Protein AF-K3WUS3-F1 (afdb_monomer)

Nearest PDB structures (foldseek):
  7aju-assembly1_UL  TM=7.716E-01  e=2.269E-02  Saccharomyces cerevisiae S288C
  3fhc-assembly1_A  TM=7.100E-01  e=1.885E-02  Homo sapiens
  3fmo-assembly1_A  TM=7.153E-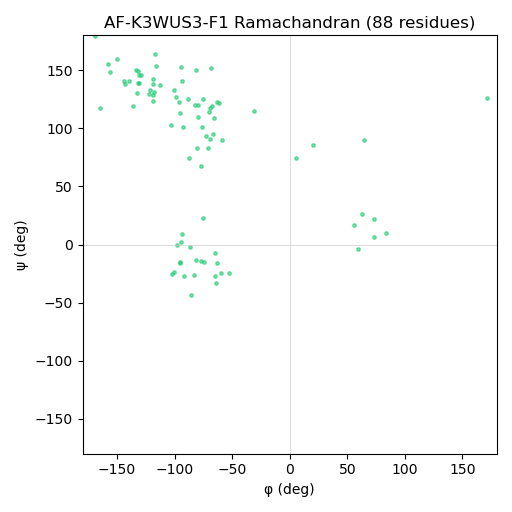01  e=2.005E-02  Homo sapiens
  8j07-assembly1_1N  TM=8.049E-01  e=1.358E-01  Homo sapiens
  8asv-assembly1_A  TM=5.877E-01  e=2.904E-02  Saccharomyces cerevisiae

Solvent-accessible surface area (backbone atoms only — not comparable to full-atom values): 5733 Å² total; per-residue (Å²): 131,84,38,59,47,76,44,66,44,60,74,54,82,84,39,92,83,44,64,43,83,74,43,73,45,79,54,90,34,56,75,72,47,77,47,69,41,98,82,67,48,32,38,36,37,34,28,75,82,41,35,37,35,42,29,41,69,82,46,85,85,44,71,49,81,43,69,44,88,78,64,71,70,51,79,78,72,52,55,88,75,74,80,77,84,78,77,85,82,129

pLDDT: mean 72.66, std 17.93, range [40.59, 91.75]

Foldseek 3Di:
DQQKDWDWDCPPPPDNVPIDTQEMDRNVAAWDDKDADPVNQKIWTAHPQQKIKMAGSVDHPRIDIDRRVPDDPCVVVVNPDDPPPPPPDD

Structure (mmCIF, N/CA/C/O backbone):
data_AF-K3WUS3-F1
#
_entry.id   AF-K3WUS3-F1
#
loop_
_atom_site.group_PDB
_atom_site.id
_atom_site.type_symbol
_atom_site.label_atom_id
_atom_site.label_alt_id
_atom_site.label_comp_id
_atom_site.label_asym_id
_atom_site.label_entity_id
_atom_site.label_seq_id
_atom_site.pdbx_PDB_ins_code
_atom_site.Cartn_x
_atom_site.Cartn_y
_atom_site.Cartn_z
_atom_site.occupancy
_atom_site.B_iso_or_equiv
_atom_site.auth_seq_id
_atom_site.auth_comp_id
_atom_site.auth_asym_id
_atom_site.auth_atom_id
_atom_site.pdbx_PDB_model_num
ATOM 1 N N . PHE A 1 1 ? 15.940 -0.249 -5.103 1.00 58.88 1 PHE A N 1
ATOM 2 C CA . PHE A 1 1 ? 14.849 0.357 -4.322 1.00 58.88 1 PHE A CA 1
ATOM 3 C C . PHE A 1 1 ? 14.454 -0.650 -3.260 1.00 58.88 1 PHE A C 1
ATOM 5 O O . PHE A 1 1 ? 14.611 -1.833 -3.526 1.00 58.88 1 PHE A O 1
ATOM 12 N N . ASP A 1 2 ? 14.013 -0.213 -2.081 1.00 76.44 2 ASP A N 1
ATOM 13 C CA . ASP A 1 2 ? 13.460 -1.149 -1.098 1.00 76.44 2 ASP A CA 1
ATOM 14 C C . ASP A 1 2 ? 12.015 -1.454 -1.510 1.00 76.44 2 ASP A C 1
ATOM 16 O O . ASP A 1 2 ? 11.146 -0.583 -1.470 1.00 76.44 2 ASP A O 1
ATOM 20 N N . GLU A 1 3 ? 11.784 -2.679 -1.97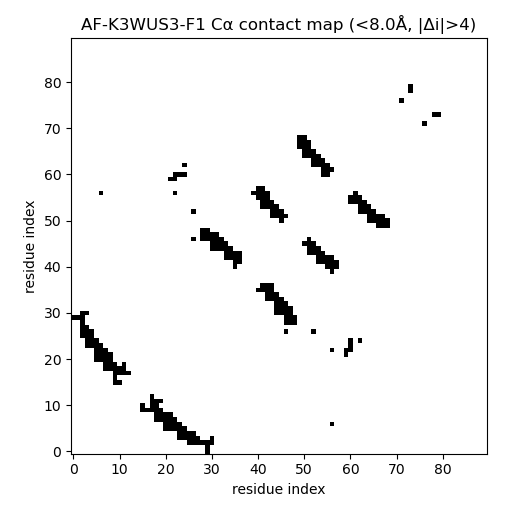4 1.00 89.12 3 GLU A N 1
ATOM 21 C CA . GLU A 1 3 ? 10.512 -3.194 -2.500 1.00 89.12 3 GLU A CA 1
ATOM 22 C C . GLU A 1 3 ? 9.572 -3.508 -1.331 1.00 89.12 3 GLU A C 1
ATOM 24 O O . GLU A 1 3 ? 9.326 -4.652 -0.961 1.00 89.12 3 GLU A O 1
ATOM 29 N N . THR A 1 4 ? 9.131 -2.474 -0.621 1.00 89.62 4 THR A N 1
ATOM 30 C CA . THR A 1 4 ? 8.422 -2.636 0.650 1.00 89.62 4 THR A CA 1
ATOM 31 C C . THR A 1 4 ? 7.313 -1.606 0.811 1.00 89.62 4 THR A C 1
ATOM 33 O O . THR A 1 4 ? 7.522 -0.412 0.607 1.00 89.62 4 THR A O 1
ATOM 36 N N . ILE A 1 5 ? 6.165 -2.059 1.323 1.00 89.00 5 ILE A N 1
ATOM 37 C CA . ILE A 1 5 ? 5.119 -1.195 1.880 1.00 89.00 5 ILE A CA 1
ATOM 38 C C . ILE A 1 5 ? 5.211 -1.182 3.408 1.00 89.00 5 ILE A C 1
ATOM 40 O O . ILE A 1 5 ? 5.295 -2.233 4.046 1.00 89.00 5 ILE A O 1
ATOM 44 N N . VAL A 1 6 ? 5.161 0.008 4.010 1.00 89.81 6 VAL A N 1
ATOM 45 C CA . VAL A 1 6 ? 5.148 0.189 5.468 1.00 89.81 6 VAL A CA 1
ATOM 46 C C . VAL A 1 6 ? 3.857 0.881 5.882 1.00 89.81 6 VAL A C 1
ATOM 48 O O . VAL A 1 6 ? 3.554 1.977 5.414 1.00 89.81 6 VAL A O 1
ATOM 51 N N . LEU A 1 7 ? 3.113 0.242 6.783 1.00 88.62 7 LEU A N 1
ATOM 52 C CA . LEU A 1 7 ? 1.964 0.841 7.444 1.00 88.62 7 LEU A CA 1
ATOM 53 C C . LEU A 1 7 ? 2.390 1.393 8.801 1.00 88.62 7 LEU A C 1
ATOM 55 O O . LEU A 1 7 ? 2.864 0.644 9.658 1.00 88.62 7 LEU A O 1
ATOM 59 N N . THR A 1 8 ? 2.162 2.685 9.004 1.00 86.81 8 THR A N 1
ATOM 60 C CA . THR A 1 8 ? 2.551 3.402 10.217 1.00 86.81 8 THR A CA 1
ATOM 61 C C . THR A 1 8 ? 1.329 4.040 10.865 1.00 86.81 8 THR A C 1
ATOM 63 O O . THR A 1 8 ? 0.578 4.757 10.206 1.00 86.81 8 THR A O 1
ATOM 66 N N . ASP A 1 9 ? 1.148 3.802 12.162 1.00 81.62 9 ASP A N 1
ATOM 67 C CA . ASP A 1 9 ? 0.170 4.512 12.979 1.00 81.62 9 ASP A CA 1
ATOM 68 C C . ASP A 1 9 ? 0.811 5.780 13.548 1.00 81.62 9 ASP A C 1
ATOM 70 O O . ASP A 1 9 ? 1.868 5.737 14.184 1.00 81.62 9 ASP A O 1
ATOM 74 N N . LEU A 1 10 ? 0.157 6.912 13.295 1.00 78.56 10 LEU A N 1
ATOM 75 C CA . LEU A 1 10 ? 0.574 8.247 13.722 1.00 78.56 10 LEU A CA 1
ATOM 76 C C . LEU A 1 10 ? -0.150 8.711 14.998 1.00 78.56 10 LEU A C 1
ATOM 78 O O . LEU A 1 10 ? 0.069 9.825 15.461 1.00 78.56 10 LEU A O 1
ATOM 82 N N . ARG A 1 11 ? -1.057 7.897 15.554 1.00 71.62 11 ARG A N 1
ATOM 83 C CA . ARG A 1 11 ? -1.965 8.297 16.645 1.00 71.62 11 ARG A CA 1
ATOM 84 C C . ARG A 1 11 ? -1.367 8.129 18.040 1.00 71.62 11 ARG A C 1
ATOM 86 O O . ARG A 1 11 ? -2.042 8.451 19.017 1.00 71.62 11 ARG A O 1
ATOM 93 N N . GLN A 1 12 ? -0.143 7.621 18.170 1.00 54.97 12 GLN A N 1
ATOM 94 C CA . GLN A 1 12 ? 0.486 7.418 19.475 1.00 54.97 12 GLN A CA 1
ATOM 95 C C . GLN A 1 12 ? 0.759 8.769 20.161 1.00 54.97 12 GLN A C 1
ATOM 97 O O . GLN A 1 12 ? 1.768 9.424 19.940 1.00 54.97 12 GLN A O 1
ATOM 102 N N . GLY A 1 13 ? -0.177 9.184 21.020 1.00 53.84 13 GLY A N 1
ATOM 103 C CA . GLY A 1 13 ? 0.042 10.191 22.061 1.00 53.84 13 GLY A CA 1
ATOM 104 C C . GLY A 1 13 ? -0.072 11.665 21.660 1.00 53.84 13 GLY A C 1
ATOM 105 O O . GLY A 1 13 ? 0.275 12.513 22.473 1.00 53.84 13 GLY A O 1
ATOM 106 N N . GLY A 1 14 ? -0.553 12.002 20.459 1.00 53.12 14 GLY A N 1
ATOM 107 C CA . GLY A 1 14 ? -0.678 13.406 20.028 1.00 53.12 14 GLY A CA 1
ATOM 108 C C . GLY A 1 14 ? 0.653 14.094 19.694 1.00 53.12 14 GLY A C 1
ATOM 109 O O . GLY A 1 14 ? 0.659 15.292 19.413 1.00 53.12 14 GLY A O 1
ATOM 110 N N . ASP A 1 15 ? 1.758 13.345 19.688 1.00 61.41 15 ASP A N 1
ATOM 111 C CA . ASP A 1 15 ? 3.060 13.787 19.199 1.00 61.41 15 ASP A CA 1
ATOM 112 C C . ASP A 1 15 ? 3.230 13.335 17.734 1.00 61.41 15 ASP A C 1
ATOM 114 O O . ASP A 1 15 ? 3.338 12.135 17.474 1.00 61.41 15 ASP A O 1
ATOM 118 N N . PRO A 1 16 ? 3.272 14.259 16.758 1.00 57.31 16 PRO A N 1
ATOM 119 C CA . PRO A 1 16 ? 3.425 13.927 15.340 1.00 57.31 16 PRO A CA 1
ATOM 120 C C . PRO A 1 16 ? 4.774 13.272 14.990 1.00 57.31 16 PRO A C 1
ATOM 122 O O . PRO A 1 16 ? 4.958 12.834 13.855 1.00 57.31 16 PRO A O 1
ATOM 125 N N . THR A 1 17 ? 5.719 13.193 15.933 1.00 64.81 17 THR A N 1
ATOM 126 C CA . THR A 1 17 ? 7.002 12.493 15.770 1.00 64.81 17 THR A CA 1
ATOM 127 C C . THR A 1 17 ? 6.984 11.061 16.319 1.00 64.81 17 THR A C 1
ATOM 129 O O . THR A 1 17 ? 7.824 10.242 15.937 1.00 64.81 17 THR A O 1
ATOM 132 N N . ALA A 1 18 ? 5.993 10.718 17.149 1.00 62.81 18 ALA A N 1
ATOM 133 C CA . ALA A 1 18 ? 5.821 9.395 17.738 1.00 62.81 18 ALA A CA 1
ATOM 134 C C . ALA A 1 18 ? 5.011 8.486 16.798 1.00 62.81 18 ALA A C 1
ATOM 136 O O . ALA A 1 18 ? 3.834 8.203 17.003 1.00 62.81 18 ALA A O 1
ATOM 137 N N . SER A 1 19 ? 5.653 8.027 15.726 1.00 70.25 19 SER A N 1
ATOM 138 C CA . SER A 1 19 ? 5.054 7.080 14.782 1.00 70.25 19 SER A CA 1
ATOM 139 C C . SER A 1 19 ? 5.409 5.630 15.145 1.00 70.25 19 SER A C 1
ATOM 141 O O . SER A 1 19 ? 6.532 5.349 15.563 1.00 70.25 19 SER A O 1
ATOM 143 N N . THR A 1 20 ? 4.463 4.694 15.016 1.00 82.12 20 THR A N 1
ATOM 144 C CA . THR A 1 20 ? 4.701 3.256 15.252 1.00 82.12 20 THR A CA 1
ATOM 145 C C . THR A 1 20 ? 4.439 2.456 13.985 1.00 82.12 20 THR A C 1
ATOM 147 O O . THR A 1 20 ? 3.364 2.553 13.399 1.00 82.12 20 THR A O 1
ATOM 150 N N . ILE A 1 21 ? 5.396 1.618 13.580 1.00 83.50 21 ILE A N 1
ATOM 151 C CA . ILE A 1 21 ? 5.204 0.682 12.465 1.00 83.50 21 ILE A CA 1
ATOM 152 C C . ILE A 1 21 ? 4.204 -0.397 12.896 1.00 83.50 21 ILE A C 1
ATOM 154 O O . ILE A 1 21 ? 4.459 -1.174 13.817 1.00 83.50 21 ILE A O 1
ATOM 158 N N . VAL A 1 22 ? 3.067 -0.446 12.208 1.00 84.94 22 VAL A N 1
ATOM 159 C CA . VAL A 1 22 ? 1.988 -1.416 12.427 1.00 84.94 22 VAL A CA 1
ATOM 160 C C . VAL A 1 22 ? 2.260 -2.696 11.653 1.00 84.94 22 VAL A C 1
ATOM 162 O O . VAL A 1 22 ? 2.035 -3.793 12.170 1.00 84.94 22 VAL A O 1
ATOM 165 N N . SER A 1 23 ? 2.709 -2.570 10.401 1.00 87.19 23 SER A N 1
ATOM 166 C CA . SER A 1 23 ? 2.956 -3.696 9.497 1.00 87.19 23 SER A CA 1
ATOM 167 C C . SER A 1 23 ? 3.939 -3.332 8.389 1.00 87.19 23 SER A C 1
ATOM 169 O O . SER A 1 23 ? 4.094 -2.165 8.028 1.00 87.19 23 SER A O 1
ATOM 171 N N . LYS A 1 24 ? 4.603 -4.357 7.855 1.00 89.44 24 LYS A N 1
ATOM 172 C CA . LYS A 1 24 ? 5.527 -4.277 6.725 1.00 89.44 24 LYS A CA 1
ATOM 173 C C . LYS A 1 24 ? 5.163 -5.390 5.745 1.00 89.44 24 LYS A C 1
ATOM 175 O O . LYS A 1 24 ? 5.026 -6.535 6.176 1.00 89.44 24 LYS A O 1
ATOM 180 N N . PHE A 1 25 ? 5.012 -5.048 4.473 1.00 90.00 25 PHE A N 1
ATOM 181 C CA . PHE A 1 25 ? 4.706 -5.985 3.394 1.00 90.00 25 PHE A CA 1
ATOM 182 C C . PHE A 1 25 ? 5.832 -5.961 2.366 1.00 90.00 25 PHE A C 1
ATOM 184 O O . PHE A 1 25 ? 6.407 -4.901 2.104 1.00 90.00 25 PHE A O 1
ATOM 191 N N . ASP A 1 26 ? 6.147 -7.127 1.816 1.00 91.00 26 ASP A N 1
ATOM 192 C CA . ASP A 1 26 ? 7.089 -7.260 0.710 1.00 91.00 26 ASP A CA 1
ATOM 193 C C . ASP A 1 26 ? 6.334 -6.958 -0.587 1.00 91.00 26 ASP A C 1
ATOM 195 O O . ASP A 1 26 ? 5.322 -7.593 -0.872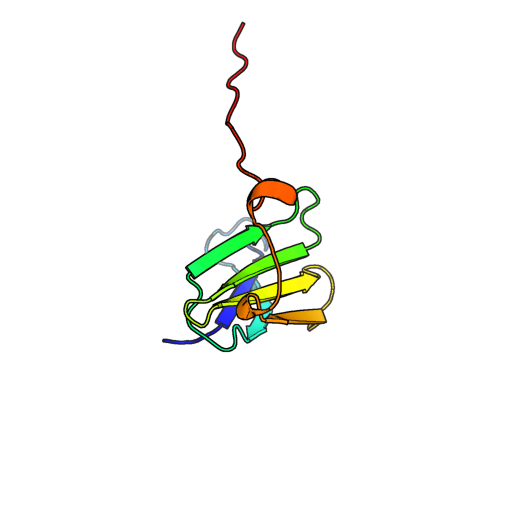 1.00 91.00 26 ASP A O 1
ATOM 199 N N . ALA A 1 27 ? 6.766 -5.941 -1.329 1.00 88.62 27 ALA A N 1
ATOM 200 C CA . ALA A 1 27 ? 6.104 -5.561 -2.571 1.00 88.62 27 ALA A CA 1
ATOM 201 C C . ALA A 1 27 ? 6.535 -6.443 -3.751 1.00 88.62 27 ALA A C 1
ATOM 203 O O . ALA A 1 27 ? 5.882 -6.408 -4.792 1.00 88.62 27 ALA A O 1
ATOM 204 N N . HIS A 1 28 ? 7.608 -7.226 -3.595 1.00 88.06 28 HIS A N 1
ATOM 205 C CA . HIS A 1 28 ? 8.217 -8.093 -4.608 1.00 88.06 28 HIS A CA 1
ATOM 206 C C . HIS A 1 28 ? 8.721 -7.397 -5.886 1.00 88.06 28 HIS A C 1
ATOM 208 O O . HIS A 1 28 ? 9.291 -8.076 -6.736 1.00 88.06 28 HIS A O 1
ATOM 214 N N . ASP A 1 29 ? 8.507 -6.083 -6.025 1.00 89.31 29 ASP A N 1
ATOM 215 C CA . ASP A 1 29 ? 9.079 -5.198 -7.041 1.00 89.31 29 ASP A CA 1
ATOM 216 C C . ASP A 1 29 ? 8.788 -3.715 -6.678 1.00 89.31 29 ASP A C 1
ATOM 218 O O . ASP A 1 29 ? 8.157 -3.405 -5.657 1.00 89.31 29 ASP A O 1
ATOM 222 N N . VAL A 1 30 ? 9.252 -2.773 -7.501 1.00 90.00 30 VAL A N 1
ATOM 223 C CA . VAL A 1 30 ? 9.038 -1.330 -7.370 1.00 90.00 30 VAL A CA 1
ATOM 224 C C . VAL A 1 30 ? 7.551 -1.009 -7.446 1.00 90.00 30 VAL A C 1
ATOM 226 O O . VAL A 1 30 ? 6.875 -1.295 -8.432 1.00 90.00 30 VAL A O 1
ATOM 229 N N . VAL A 1 31 ? 7.044 -0.375 -6.392 1.00 88.81 31 VAL A N 1
ATOM 230 C CA . VAL A 1 31 ? 5.641 0.026 -6.278 1.00 88.81 31 VAL A CA 1
ATOM 231 C C . VAL A 1 31 ? 5.376 1.248 -7.148 1.00 88.81 31 VAL A C 1
ATOM 233 O O . VAL A 1 31 ? 6.003 2.293 -6.973 1.00 88.81 31 VAL A O 1
ATOM 236 N N . SER A 1 32 ? 4.385 1.134 -8.026 1.00 88.06 32 SER A N 1
ATOM 237 C CA . SER A 1 32 ? 3.971 2.195 -8.946 1.00 88.06 32 SER A CA 1
ATOM 238 C C . SER A 1 32 ? 2.695 2.917 -8.500 1.00 88.06 32 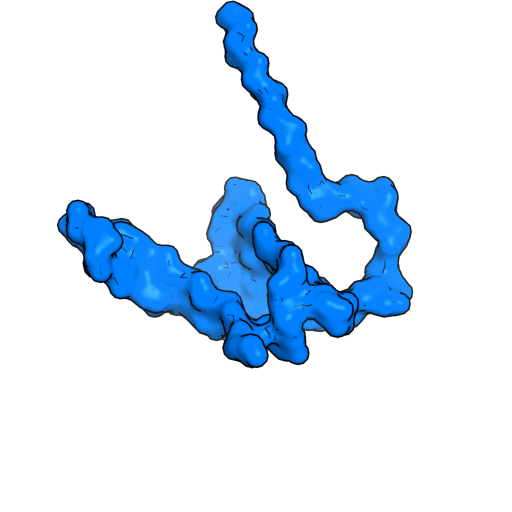SER A C 1
ATOM 240 O O . SER A 1 32 ? 2.489 4.085 -8.833 1.00 88.06 32 SER A O 1
ATOM 242 N N . SER A 1 33 ? 1.837 2.259 -7.711 1.00 86.94 33 SER A N 1
ATOM 243 C CA . SER A 1 33 ? 0.600 2.832 -7.162 1.00 86.94 33 SER A CA 1
ATOM 244 C C . SER A 1 33 ? 0.164 2.102 -5.893 1.00 86.94 33 SER A C 1
ATOM 246 O O . SER A 1 33 ? 0.364 0.897 -5.783 1.00 86.94 33 SER A O 1
ATOM 248 N N . LEU A 1 34 ? -0.477 2.814 -4.959 1.00 91.06 34 LEU A N 1
ATOM 249 C CA . LEU A 1 34 ? -1.035 2.261 -3.721 1.00 91.06 34 LEU A CA 1
ATOM 250 C C . LEU A 1 34 ? -2.394 2.895 -3.392 1.00 91.06 34 LEU A C 1
ATOM 252 O O . LEU A 1 34 ? -2.592 4.107 -3.554 1.00 91.06 34 LEU A O 1
ATOM 256 N N . ARG A 1 35 ? -3.335 2.076 -2.904 1.00 90.38 35 ARG A N 1
ATOM 257 C CA . ARG A 1 35 ? -4.696 2.481 -2.522 1.00 90.38 35 ARG A CA 1
ATOM 258 C C . ARG A 1 35 ? -5.203 1.722 -1.298 1.00 90.38 35 ARG A C 1
ATOM 260 O O . ARG A 1 35 ? -5.022 0.513 -1.184 1.00 90.38 35 ARG A O 1
ATOM 267 N N . TRP A 1 36 ? -5.908 2.443 -0.435 1.00 90.19 36 TRP A N 1
ATOM 268 C CA . TRP A 1 36 ? -6.726 1.876 0.634 1.00 90.19 36 TRP A CA 1
ATOM 269 C C . TRP A 1 36 ? -8.086 1.426 0.104 1.00 90.19 36 TRP A C 1
ATOM 271 O O . TRP A 1 36 ? -8.625 2.039 -0.823 1.00 90.19 36 TRP A O 1
ATOM 281 N N . SER A 1 37 ? -8.669 0.402 0.723 1.00 87.25 37 SER A N 1
ATOM 282 C CA . SER A 1 37 ? -10.105 0.159 0.616 1.00 87.25 37 SER A CA 1
ATOM 283 C C . SER A 1 37 ? -10.888 1.267 1.342 1.00 87.25 37 SER A C 1
ATOM 285 O O . SER A 1 37 ? -10.386 1.838 2.313 1.00 87.25 37 SER A O 1
ATOM 287 N N . PRO A 1 38 ? -12.131 1.577 0.925 1.00 84.81 38 PRO A N 1
ATOM 288 C CA . PRO A 1 38 ? -12.938 2.627 1.560 1.00 84.81 38 PRO A CA 1
ATOM 289 C C . PRO A 1 38 ? -13.238 2.402 3.049 1.00 84.81 38 PRO A C 1
ATOM 291 O O . PRO A 1 38 ? -13.515 3.351 3.772 1.00 84.81 38 PRO A O 1
ATOM 294 N N . ASP A 1 39 ? -13.210 1.150 3.506 1.00 85.25 39 ASP A N 1
ATOM 295 C CA . ASP A 1 39 ? -13.434 0.760 4.902 1.00 85.25 39 ASP A CA 1
ATOM 296 C C . ASP A 1 39 ? -12.131 0.630 5.718 1.00 85.25 39 ASP A C 1
ATOM 298 O O . ASP A 1 39 ? -12.147 0.102 6.836 1.00 85.25 39 ASP A O 1
ATOM 302 N N . GLU A 1 40 ? -11.003 1.057 5.133 1.00 85.62 40 GLU A N 1
ATOM 303 C CA . GLU A 1 40 ? -9.649 1.033 5.704 1.00 85.62 40 GLU A CA 1
ATOM 304 C C . GLU A 1 40 ? -9.189 -0.362 6.173 1.00 85.62 40 GLU A C 1
ATOM 306 O O . GLU A 1 40 ? -8.243 -0.498 6.951 1.00 85.62 40 GLU A O 1
ATOM 311 N N . SER A 1 41 ? -9.863 -1.429 5.733 1.00 85.94 41 SER A N 1
ATOM 312 C CA . SER A 1 41 ? -9.531 -2.803 6.115 1.00 85.94 41 SER A CA 1
ATOM 313 C C . SER A 1 41 ? -8.408 -3.394 5.276 1.00 85.94 41 SER A C 1
ATOM 315 O O . SER A 1 41 ? -7.699 -4.280 5.747 1.00 85.94 41 SER A O 1
ATOM 317 N N . GLN A 1 42 ? -8.243 -2.911 4.047 1.00 90.38 42 GLN A N 1
ATOM 318 C CA . GLN A 1 42 ? -7.347 -3.486 3.061 1.00 90.38 42 GLN A CA 1
ATOM 319 C C . GLN A 1 42 ? -6.498 -2.417 2.383 1.00 90.38 42 GLN A C 1
ATOM 321 O O . GLN A 1 42 ? -6.899 -1.267 2.193 1.00 90.38 42 GLN A O 1
ATOM 326 N N . LEU A 1 43 ? -5.311 -2.842 1.978 1.00 91.25 43 LEU A N 1
ATOM 327 C CA . LEU A 1 43 ? -4.363 -2.096 1.168 1.00 91.25 43 LEU A CA 1
ATOM 328 C C . LEU A 1 43 ? -4.139 -2.860 -0.124 1.00 91.25 43 LEU A C 1
ATOM 330 O O . LEU A 1 43 ? -3.976 -4.073 -0.093 1.00 91.25 43 LEU A O 1
ATOM 334 N N . SER A 1 44 ? -4.091 -2.160 -1.248 1.00 91.75 44 SER A N 1
ATOM 335 C CA . SER A 1 44 ? -3.735 -2.747 -2.535 1.00 91.75 44 SER A CA 1
ATOM 336 C C . SER A 1 44 ? -2.696 -1.901 -3.248 1.00 91.75 44 SER A C 1
ATOM 338 O O . SER A 1 44 ? -2.658 -0.679 -3.071 1.00 91.75 44 SER A O 1
ATOM 340 N N . TRP A 1 45 ? -1.843 -2.541 -4.038 1.00 91.38 45 TRP A N 1
ATOM 341 C CA . TRP A 1 45 ? -0.823 -1.850 -4.814 1.00 91.38 45 TRP A CA 1
ATOM 342 C C . TRP A 1 45 ? -0.493 -2.586 -6.106 1.00 91.38 45 TRP A C 1
ATOM 344 O O . TRP A 1 45 ? -0.768 -3.778 -6.259 1.00 91.38 45 TRP A O 1
ATOM 354 N N . THR A 1 46 ? 0.083 -1.833 -7.039 1.00 89.19 46 THR A N 1
ATOM 355 C CA . THR A 1 46 ? 0.637 -2.346 -8.292 1.00 89.19 46 THR A CA 1
ATOM 356 C C . THR A 1 46 ? 2.135 -2.118 -8.337 1.00 89.19 46 THR A C 1
ATOM 358 O O . THR A 1 46 ? 2.636 -1.167 -7.727 1.00 89.19 46 THR A O 1
ATOM 361 N N . THR A 1 47 ? 2.841 -2.953 -9.090 1.00 88.75 47 THR A N 1
ATOM 362 C CA . THR A 1 47 ? 4.283 -2.817 -9.304 1.00 88.75 47 THR A CA 1
ATOM 363 C C . THR A 1 47 ? 4.641 -2.557 -10.765 1.00 88.75 47 THR A C 1
ATOM 365 O O . THR A 1 47 ? 3.815 -2.746 -11.663 1.00 88.75 47 THR A O 1
ATOM 368 N N . ASP A 1 48 ? 5.866 -2.096 -11.013 1.00 85.25 48 ASP A N 1
ATOM 369 C CA . ASP A 1 48 ? 6.414 -1.923 -12.367 1.00 85.25 48 ASP A CA 1
ATOM 370 C C . ASP A 1 48 ? 6.554 -3.267 -13.104 1.00 85.25 48 ASP A C 1
ATOM 372 O O . ASP A 1 48 ? 6.294 -3.352 -14.307 1.00 85.25 48 ASP A O 1
ATOM 376 N N . GLY A 1 49 ? 6.846 -4.346 -12.375 1.00 83.69 49 GLY A N 1
ATOM 377 C CA . GLY A 1 49 ? 6.767 -5.735 -12.827 1.00 83.69 49 GLY A CA 1
ATOM 378 C C . GLY A 1 49 ? 5.351 -6.283 -12.910 1.00 83.69 49 GLY A C 1
ATOM 379 O O . GLY A 1 49 ? 5.176 -7.493 -12.858 1.00 83.69 49 GLY A O 1
ATOM 380 N N . GLY A 1 50 ? 4.339 -5.420 -13.045 1.00 82.19 50 GLY A N 1
ATOM 381 C CA . GLY A 1 50 ? 2.994 -5.807 -13.462 1.00 82.19 50 GLY A CA 1
ATOM 382 C C . GLY A 1 50 ? 2.275 -6.755 -12.509 1.00 82.19 50 GLY A C 1
ATOM 383 O O . GLY A 1 50 ? 1.391 -7.490 -12.944 1.00 82.19 50 GLY A O 1
ATOM 384 N N . ASP A 1 51 ? 2.611 -6.744 -11.224 1.00 84.00 51 ASP A N 1
ATOM 385 C CA . ASP A 1 51 ? 1.857 -7.476 -10.214 1.00 84.00 51 ASP A CA 1
ATO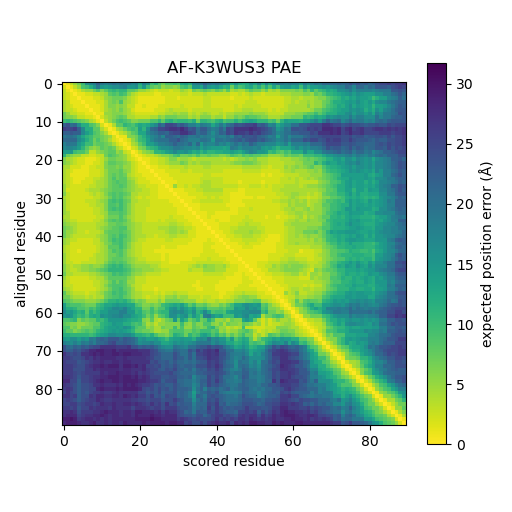M 386 C C . ASP A 1 51 ? 0.819 -6.577 -9.545 1.00 84.00 51 ASP A C 1
ATOM 388 O O . ASP A 1 51 ? 0.979 -5.358 -9.443 1.00 84.00 51 ASP A O 1
ATOM 392 N N . PHE A 1 52 ? -0.255 -7.204 -9.069 1.00 86.62 52 PHE A N 1
ATOM 393 C CA . PHE A 1 52 ? -1.227 -6.619 -8.157 1.00 86.62 52 PHE A CA 1
ATOM 394 C C . PHE A 1 52 ? -1.230 -7.404 -6.859 1.00 86.62 52 PHE A C 1
ATOM 396 O O . PHE A 1 52 ? -1.323 -8.633 -6.848 1.00 86.62 52 PHE A O 1
ATOM 403 N N . GLN A 1 53 ? -1.156 -6.691 -5.748 1.00 89.44 53 GLN A N 1
ATOM 404 C CA . GLN A 1 53 ? -1.136 -7.290 -4.425 1.00 89.44 53 GLN A CA 1
ATOM 405 C C . GLN A 1 53 ? -2.192 -6.620 -3.553 1.00 89.44 53 GLN A C 1
ATOM 407 O O . GLN A 1 53 ? -2.472 -5.429 -3.696 1.00 89.44 53 GLN A O 1
ATOM 412 N N . ILE A 1 54 ? -2.792 -7.402 -2.658 1.00 90.62 54 ILE A N 1
ATOM 413 C CA . ILE A 1 54 ? -3.732 -6.928 -1.645 1.00 90.62 54 ILE A CA 1
ATOM 414 C C . ILE A 1 54 ? -3.327 -7.480 -0.282 1.00 90.62 54 ILE A C 1
ATOM 416 O O . ILE A 1 54 ? -2.948 -8.644 -0.161 1.00 90.62 54 ILE A O 1
ATOM 420 N N . ALA A 1 55 ? -3.420 -6.655 0.751 1.00 89.81 55 ALA A N 1
ATOM 421 C CA . ALA A 1 55 ? -3.154 -7.035 2.124 1.00 89.81 55 ALA A CA 1
ATOM 422 C C . ALA A 1 55 ? -4.281 -6.589 3.050 1.00 89.81 55 ALA A C 1
ATOM 424 O O . ALA A 1 55 ? -4.879 -5.531 2.854 1.00 89.81 55 ALA A O 1
ATOM 425 N N . ASP A 1 56 ? -4.545 -7.390 4.078 1.00 88.06 56 ASP A N 1
ATOM 426 C CA . ASP A 1 56 ? -5.396 -6.989 5.195 1.00 88.06 56 ASP A CA 1
ATOM 427 C C . ASP A 1 56 ? -4.564 -6.116 6.147 1.00 88.06 56 ASP A C 1
ATOM 429 O O . ASP A 1 56 ? -3.536 -6.545 6.672 1.00 88.06 56 ASP A O 1
ATOM 433 N N . ALA A 1 57 ? -4.993 -4.873 6.351 1.00 85.44 57 ALA A N 1
ATOM 434 C CA . ALA A 1 57 ? -4.302 -3.898 7.189 1.00 85.44 57 ALA A CA 1
ATOM 435 C C . ALA A 1 57 ? -4.517 -4.133 8.696 1.00 85.44 57 ALA A C 1
ATOM 437 O O . ALA A 1 57 ? -3.803 -3.565 9.525 1.00 85.44 57 ALA A O 1
ATOM 438 N N . ARG A 1 58 ? -5.503 -4.959 9.064 1.00 80.75 58 ARG A N 1
ATOM 439 C CA . ARG A 1 58 ? -5.851 -5.320 10.447 1.00 80.75 58 ARG A CA 1
ATOM 440 C C . ARG A 1 58 ? -5.113 -6.578 10.895 1.00 80.75 58 ARG A C 1
ATOM 442 O O . ARG A 1 58 ? -4.869 -6.753 12.090 1.00 80.75 58 ARG A O 1
ATOM 449 N N . ALA A 1 59 ? -4.757 -7.448 9.954 1.00 75.19 59 ALA A N 1
ATOM 450 C CA . ALA A 1 59 ? -4.023 -8.673 10.223 1.00 75.19 59 ALA A CA 1
ATOM 451 C C . ALA A 1 59 ? -2.530 -8.500 9.928 1.00 75.19 59 ALA A C 1
ATOM 453 O O . ALA A 1 59 ? -2.116 -8.159 8.822 1.00 75.19 59 ALA A O 1
ATOM 454 N N . ARG A 1 60 ? -1.682 -8.822 10.909 1.00 65.44 60 ARG A N 1
ATOM 455 C CA . ARG A 1 60 ? -0.239 -8.892 10.658 1.00 65.44 60 ARG A CA 1
ATOM 456 C C . ARG A 1 60 ? 0.032 -10.010 9.645 1.00 65.44 60 ARG A C 1
ATOM 458 O O . ARG A 1 60 ? -0.322 -11.160 9.896 1.00 65.44 60 ARG A O 1
ATOM 465 N N . SER A 1 61 ? 0.665 -9.655 8.527 1.00 63.34 61 SER A N 1
ATOM 466 C CA . SER A 1 61 ? 1.200 -10.587 7.518 1.00 63.34 61 SER A CA 1
ATOM 467 C C . SER A 1 61 ? 0.183 -11.310 6.621 1.00 63.34 61 SER A C 1
ATOM 469 O O . SER A 1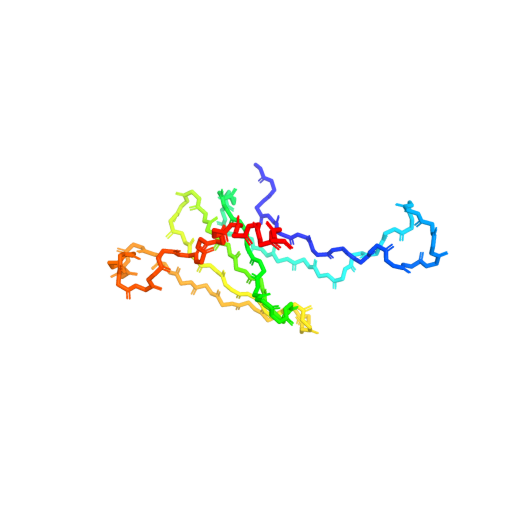 61 ? 0.518 -12.340 6.042 1.00 63.34 61 SER A O 1
ATOM 471 N N . SER A 1 62 ? -1.036 -10.789 6.455 1.00 75.00 62 SER A N 1
ATOM 472 C CA . SER A 1 62 ? -1.982 -11.327 5.462 1.00 75.00 62 SER A CA 1
ATOM 473 C C . SER A 1 62 ? -1.853 -10.577 4.136 1.00 75.00 62 SER A C 1
ATOM 475 O O . SER A 1 62 ? -2.367 -9.469 4.013 1.00 75.00 62 SER A O 1
ATOM 477 N N . GLN A 1 63 ? -1.164 -11.177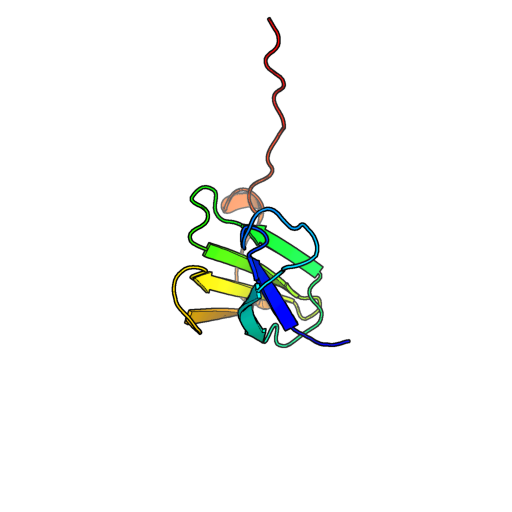 3.161 1.00 80.44 63 GLN A N 1
ATOM 478 C CA . GLN A 1 63 ? -0.949 -10.630 1.817 1.00 80.44 63 GLN A CA 1
ATOM 479 C C . GLN A 1 63 ? -1.270 -11.684 0.751 1.00 80.44 63 GLN A C 1
ATOM 481 O O . GLN A 1 63 ? -0.921 -12.856 0.896 1.00 80.44 63 GLN A O 1
ATOM 486 N N . LEU A 1 64 ? -1.918 -11.251 -0.327 1.00 81.25 64 LEU A N 1
ATOM 487 C CA . LEU A 1 64 ? -2.197 -12.034 -1.524 1.00 81.25 64 LEU A CA 1
ATOM 488 C C . LEU A 1 64 ? -1.579 -11.335 -2.741 1.00 81.25 64 LEU A C 1
ATOM 490 O O . LEU A 1 64 ? -1.772 -10.134 -2.925 1.00 81.25 64 LEU A O 1
ATOM 494 N N . GLN A 1 65 ? -0.877 -12.096 -3.582 1.00 80.94 65 GLN A N 1
ATOM 495 C CA . GLN A 1 65 ? -0.252 -11.626 -4.822 1.00 80.94 65 GLN A CA 1
ATOM 496 C C . GLN A 1 65 ? -0.931 -12.244 -6.043 1.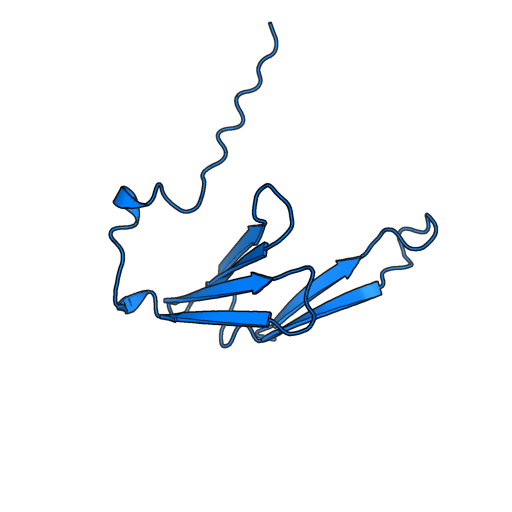00 80.94 65 GLN A C 1
ATOM 498 O O . GLN A 1 65 ? -1.232 -13.439 -6.063 1.00 80.94 65 GLN A O 1
ATOM 503 N N . ILE A 1 66 ? -1.166 -11.418 -7.062 1.00 74.69 66 ILE A N 1
ATOM 504 C CA . ILE A 1 66 ? -1.838 -11.780 -8.308 1.00 74.69 66 ILE A CA 1
ATOM 505 C C . ILE A 1 66 ? -1.053 -11.165 -9.484 1.00 74.69 66 ILE A C 1
ATOM 507 O O . ILE A 1 66 ? -0.975 -9.939 -9.576 1.00 74.69 66 ILE A O 1
ATOM 511 N N . PRO A 1 67 ? -0.519 -11.970 -10.419 1.00 68.69 67 PRO A N 1
ATOM 512 C CA . PRO A 1 67 ? 0.123 -11.444 -11.624 1.00 68.69 67 PRO A CA 1
ATOM 513 C C . PRO A 1 67 ? -0.891 -10.756 -12.552 1.00 68.69 67 PRO A C 1
ATOM 515 O O . PRO A 1 67 ? -1.808 -11.417 -13.054 1.00 68.69 67 PRO A O 1
ATOM 518 N N . LEU A 1 68 ? -0.741 -9.453 -12.838 1.00 64.75 68 LEU A N 1
ATOM 519 C CA . LEU A 1 68 ? -1.693 -8.729 -13.707 1.00 64.75 68 LEU A CA 1
ATOM 520 C C . LEU A 1 68 ? -1.532 -9.076 -15.188 1.00 64.75 68 LEU A C 1
ATOM 522 O O . LEU A 1 68 ? -2.442 -8.823 -15.975 1.00 64.75 68 LEU A O 1
ATOM 526 N N . TYR A 1 69 ? -0.425 -9.708 -15.585 1.00 58.09 69 TYR A N 1
ATOM 527 C CA . TYR A 1 69 ? -0.183 -10.098 -16.978 1.00 58.09 69 TYR A CA 1
ATOM 528 C C . TYR A 1 69 ? -1.191 -11.111 -17.537 1.00 58.09 69 TYR A C 1
ATOM 530 O O . TYR A 1 69 ? -1.255 -11.296 -18.751 1.00 58.09 69 TYR A O 1
ATOM 538 N N . THR A 1 70 ? -1.961 -11.790 -16.679 1.00 50.62 70 THR A N 1
ATOM 539 C CA . THR A 1 70 ? -2.854 -12.876 -17.117 1.00 50.62 70 THR A CA 1
ATOM 540 C C . THR A 1 70 ? -4.313 -12.459 -17.240 1.00 50.62 70 THR A C 1
ATOM 542 O O . THR A 1 70 ? -5.043 -13.080 -18.004 1.00 50.62 70 THR A O 1
ATOM 545 N N . TYR A 1 71 ? -4.782 -11.418 -16.560 1.00 50.59 71 TYR A N 1
ATOM 546 C CA . TYR A 1 71 ? -6.191 -11.046 -16.644 1.00 50.59 71 TYR A CA 1
ATOM 547 C C . TYR A 1 71 ? -6.358 -9.633 -16.098 1.00 50.59 71 TYR A C 1
ATOM 549 O O . TYR A 1 71 ? -6.117 -9.406 -14.919 1.00 50.59 71 TYR A O 1
ATOM 557 N N . LEU A 1 72 ? -6.801 -8.700 -16.941 1.00 51.59 72 LEU A N 1
ATOM 558 C CA . LEU A 1 72 ? -8.065 -7.986 -16.756 1.00 51.59 72 LEU A CA 1
ATOM 559 C C . LEU A 1 72 ? -8.169 -6.849 -17.768 1.00 51.59 72 LEU A C 1
ATOM 561 O O . LEU A 1 72 ? -7.324 -5.967 -17.868 1.00 51.59 72 LEU A O 1
ATOM 565 N N . GLN A 1 73 ? -9.281 -6.866 -18.493 1.00 46.94 73 GLN A N 1
ATOM 566 C CA . GLN A 1 73 ? -9.856 -5.700 -19.138 1.00 46.94 73 GLN A CA 1
ATOM 567 C C . GLN A 1 73 ? -10.143 -4.688 -18.013 1.00 46.94 73 GLN A C 1
ATOM 569 O O . GLN A 1 73 ? -11.195 -4.747 -1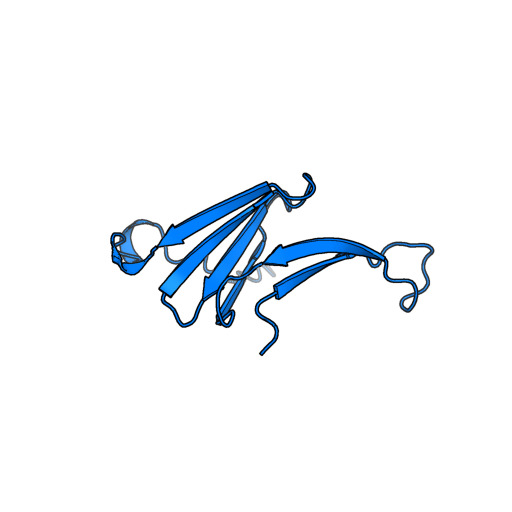7.378 1.00 46.94 73 GLN A O 1
ATOM 574 N N . ILE A 1 74 ? -9.170 -3.823 -17.703 1.00 47.62 74 ILE A N 1
ATOM 575 C CA . ILE A 1 74 ? -9.216 -2.832 -16.607 1.00 47.62 74 ILE A CA 1
ATOM 576 C C . ILE A 1 74 ? -10.487 -1.961 -16.710 1.00 47.62 74 ILE A C 1
ATOM 578 O O . ILE A 1 74 ? -11.031 -1.500 -15.710 1.00 47.62 74 ILE A O 1
ATOM 582 N N . GLU A 1 75 ? -11.030 -1.844 -17.923 1.00 42.78 75 GLU A N 1
ATOM 583 C CA . GLU A 1 75 ? -12.283 -1.168 -18.260 1.00 42.78 75 GLU A CA 1
ATOM 584 C C . GLU A 1 75 ? -13.542 -1.817 -17.653 1.00 42.78 75 GLU A C 1
ATOM 586 O O . GLU A 1 75 ? -14.527 -1.126 -17.407 1.00 42.78 75 GLU A O 1
ATOM 591 N N . LYS A 1 76 ? -13.538 -3.129 -17.374 1.00 40.88 76 LYS A N 1
ATOM 592 C CA . LYS A 1 76 ? -14.732 -3.871 -16.922 1.00 40.88 76 LYS A CA 1
ATOM 593 C C . LYS A 1 76 ? -14.843 -4.011 -15.401 1.00 40.88 76 LYS A C 1
ATOM 595 O O . LYS A 1 76 ? -15.917 -4.339 -14.906 1.00 40.88 76 LYS A O 1
ATOM 600 N N . LEU A 1 77 ? -13.759 -3.747 -14.668 1.00 44.81 77 LEU A N 1
ATOM 601 C CA . LEU A 1 77 ? -13.758 -3.695 -13.201 1.00 44.81 77 LEU A CA 1
ATOM 602 C C . LEU A 1 77 ? -13.959 -2.282 -12.643 1.00 44.81 77 LEU A C 1
ATOM 604 O O . LEU A 1 77 ? -13.970 -2.128 -11.428 1.00 44.81 77 LEU A O 1
ATOM 608 N N . GLY A 1 78 ? -14.147 -1.276 -13.508 1.00 42.59 78 GLY A N 1
ATOM 609 C CA . GLY A 1 78 ? -14.149 0.124 -13.097 1.00 42.59 78 GLY A CA 1
ATOM 610 C C . GLY A 1 78 ? -12.761 0.478 -12.586 1.00 42.59 78 GLY A C 1
ATOM 611 O O . GLY A 1 78 ? -12.469 0.259 -11.415 1.00 42.59 78 GLY A O 1
ATOM 612 N N . GLY A 1 79 ? -11.895 0.941 -13.495 1.00 47.50 79 GLY A N 1
ATOM 613 C CA . GLY A 1 79 ? -10.477 1.197 -13.239 1.00 47.50 79 GLY A CA 1
ATOM 614 C C . GLY A 1 79 ? -10.211 1.628 -11.801 1.00 47.50 79 GLY A C 1
ATOM 615 O O . GLY A 1 79 ? -10.731 2.657 -11.386 1.00 47.50 79 GLY A O 1
ATOM 616 N N . LEU A 1 80 ? -9.482 0.776 -11.067 1.00 51.38 80 LEU A N 1
ATOM 617 C CA . LEU A 1 80 ? -9.006 0.923 -9.686 1.00 51.38 80 LEU A CA 1
ATOM 618 C C . LEU A 1 80 ? -9.530 2.200 -8.989 1.00 51.38 80 LEU A C 1
ATOM 620 O O . LEU A 1 80 ? -8.808 3.187 -8.879 1.00 51.38 80 LEU A O 1
ATOM 624 N N . PHE A 1 81 ? -10.816 2.176 -8.614 1.00 47.81 81 PHE A N 1
ATOM 625 C CA . PHE A 1 81 ? -11.617 3.262 -8.027 1.00 47.81 81 PHE A CA 1
ATOM 626 C C . PHE A 1 81 ? -11.078 4.691 -8.245 1.00 47.81 81 PHE A C 1
ATOM 628 O O . PHE A 1 81 ? -10.425 5.272 -7.371 1.00 47.81 81 PHE A O 1
ATOM 635 N N . THR A 1 82 ? -11.420 5.310 -9.377 1.00 42.78 82 THR A N 1
ATOM 636 C CA . THR A 1 82 ? -11.303 6.766 -9.535 1.00 42.78 82 THR A CA 1
ATOM 637 C C . THR A 1 82 ? -12.292 7.447 -8.585 1.00 42.78 82 THR A C 1
ATOM 639 O O . THR A 1 82 ? -13.501 7.394 -8.801 1.00 42.78 82 THR A O 1
ATOM 642 N N . HIS A 1 83 ? -11.808 8.089 -7.522 1.00 42.53 83 HIS A N 1
ATOM 643 C CA . HIS A 1 83 ? -12.640 9.041 -6.788 1.00 42.53 83 HIS A CA 1
ATOM 644 C C . HIS A 1 83 ? -12.706 10.329 -7.612 1.00 42.53 83 HIS A C 1
ATOM 646 O O . HIS A 1 83 ? -11.762 11.119 -7.611 1.00 42.53 83 HIS A O 1
ATOM 652 N N . GLU A 1 84 ? -13.808 10.545 -8.328 1.00 41.25 84 GLU A N 1
ATOM 653 C CA . GLU A 1 84 ? -14.181 11.897 -8.733 1.00 41.25 84 GLU A CA 1
ATOM 654 C C . GLU A 1 84 ? -14.612 12.644 -7.469 1.00 41.25 84 GLU A C 1
ATOM 656 O O . GLU A 1 84 ? -15.591 12.288 -6.812 1.00 41.25 84 GLU A O 1
ATOM 661 N N . TYR A 1 85 ? -13.840 13.659 -7.086 1.00 40.59 85 TYR A N 1
ATOM 662 C CA . TYR A 1 85 ? -14.189 14.550 -5.988 1.00 40.59 85 TYR A CA 1
ATOM 663 C C . TYR A 1 85 ? -15.359 15.436 -6.445 1.00 40.59 85 TYR A C 1
ATOM 665 O O . TYR A 1 85 ? -15.160 16.550 -6.929 1.00 40.59 85 TYR A O 1
ATOM 673 N N . LEU A 1 86 ? -16.592 14.933 -6.350 1.00 43.97 86 LEU A N 1
ATOM 674 C CA . LEU A 1 86 ? -17.786 15.754 -6.534 1.00 43.97 86 LEU A CA 1
ATOM 675 C C . LEU A 1 86 ? -17.936 16.650 -5.306 1.00 43.97 86 LEU A C 1
ATOM 677 O O . LEU A 1 86 ? -18.483 16.267 -4.273 1.00 43.97 86 LEU A O 1
ATOM 681 N N . ASN A 1 87 ? -17.385 17.854 -5.426 1.00 40.88 87 ASN A N 1
ATOM 682 C CA . ASN A 1 87 ? -17.544 18.913 -4.448 1.00 40.88 87 ASN A CA 1
ATOM 683 C C . ASN A 1 87 ? -18.999 19.411 -4.483 1.00 40.88 87 ASN A C 1
ATOM 685 O O . ASN A 1 87 ? -19.336 20.302 -5.259 1.00 40.88 87 ASN A O 1
ATOM 689 N N . ASN A 1 88 ? -19.877 18.821 -3.672 1.00 50.81 88 ASN A N 1
ATOM 690 C CA . ASN A 1 88 ? -21.240 19.321 -3.496 1.00 50.81 88 ASN A CA 1
ATOM 691 C C . ASN A 1 88 ? -21.235 20.500 -2.516 1.00 50.81 88 ASN A C 1
ATOM 693 O O . ASN A 1 88 ? -21.520 20.344 -1.329 1.00 50.81 88 ASN A O 1
ATOM 697 N N . HIS A 1 89 ? -20.934 21.689 -3.031 1.00 44.72 89 HIS A N 1
ATOM 698 C CA . HIS A 1 89 ? -21.360 22.937 -2.407 1.00 44.72 89 HIS A CA 1
ATOM 699 C C . HIS A 1 89 ? -22.543 23.496 -3.200 1.00 44.72 89 HIS A C 1
ATOM 701 O O . HIS A 1 89 ? -22.367 24.045 -4.287 1.00 44.72 89 HIS A O 1
ATOM 707 N N . SER A 1 90 ? -23.741 23.322 -2.644 1.00 43.31 90 SER A N 1
ATOM 708 C CA . SER A 1 90 ? -24.946 24.093 -2.970 1.00 43.31 90 SER A CA 1
ATOM 709 C C . SER A 1 90 ? -25.258 25.035 -1.820 1.00 43.31 90 SER A C 1
ATOM 711 O O . SER A 1 90 ? -25.253 24.516 -0.678 1.00 43.31 90 SER A O 1
#

Secondary structure (DSSP, 8-state):
---EEEEEE--STT-TT--EEEEEEE-SS-EEEEEE-TTSSEEEEEETTSEEEEEESSSTT-EEEEEGGG---TTTS-GGG---------

Organism: Globisporangium ultimum (strain ATCC 200006 / CBS 805.95 / DAOM BR144) (NCBI:txid431595)

Radius of gyration: 15.63 Å; Cα contacts (8 Å, |Δi|>4): 143; chains: 1; bounding box: 40×37×41 Å

Sequence (90 aa):
FDETIVLTDLRQGGDPTASTIVSKFDAHDVVSSLRWSPDESQLSWTTDGGDFQIADARARSSQLQIPLYTYLQIEKLGGLFTHEYLNNHS

Mean predicted aligned error: 11.69 Å